Protein AF-A0A251XEV3-F1 (afdb_monomer_lite)

Secondary structure (DSSP, 8-state):
----S--SEEEEEE-TT--S-EEEEEEETTTT-EEEEEE-SEEEEEE---S-STT--EEEEEES-TTT--EEEEEEEEE-TT-EEEEETTEEEEEPP--

Organism: Clavibacter michiganensis subsp. michiganensis (NCBI:txid33013)

Sequence (99 aa):
MPHSGDWDGFDLYVNPLIEGKHGLRVQTFSHGADYCIPLSHGWNAIPLQHWTRSGSGAKLIVVNNCRQGYLLPKLTWQASPGEVWYLEGAGVYEGHRAS

Radius of gyration: 12.75 Å; chains: 1; bounding box: 32×24×31 Å

pLDDT: mean 83.0, std 11.69, range [41.62, 94.31]

Foldseek 3Di:
DWDPDFFQFEKEAEAPPDDAWKKKWWFWQAPGDTAIGTDDHGIDTGHFDHPDLVSTWTWIFMDRYRPPRHTPVQEIDIDHGPWYWYDDDSYIDTDDDPD

Structure (mmCIF, N/CA/C/O backbone):
data_AF-A0A251XEV3-F1
#
_entry.id   AF-A0A251XEV3-F1
#
loop_
_atom_site.group_PDB
_atom_site.id
_atom_site.type_symbol
_atom_site.label_atom_id
_atom_site.label_alt_id
_atom_site.label_comp_id
_atom_site.label_asym_id
_atom_site.label_entity_id
_atom_site.label_seq_id
_atom_site.pdbx_PDB_ins_code
_atom_site.Cartn_x
_atom_site.Cartn_y
_atom_site.Cartn_z
_atom_site.occupancy
_atom_site.B_iso_or_equiv
_atom_site.auth_seq_id
_atom_site.auth_comp_id
_atom_site.auth_asym_id
_atom_site.auth_atom_id
_atom_site.pdbx_PDB_model_num
ATOM 1 N N . MET A 1 1 ? 0.578 -10.893 8.467 1.00 83.12 1 MET A N 1
ATOM 2 C CA . MET A 1 1 ? 1.862 -10.298 8.896 1.00 83.12 1 MET A CA 1
ATOM 3 C C . MET A 1 1 ? 2.587 -9.825 7.649 1.00 83.12 1 MET A C 1
ATOM 5 O O . MET A 1 1 ? 2.307 -10.415 6.608 1.00 83.12 1 MET A O 1
ATOM 9 N N . PRO A 1 2 ? 3.426 -8.778 7.727 1.00 90.12 2 PRO A N 1
ATOM 10 C CA . PRO A 1 2 ? 4.156 -8.280 6.565 1.00 90.12 2 PRO A CA 1
ATOM 11 C C . PRO A 1 2 ? 5.230 -9.287 6.135 1.00 90.12 2 PRO A C 1
ATOM 13 O O . PRO A 1 2 ? 5.659 -10.125 6.934 1.00 90.12 2 PRO A O 1
ATOM 16 N N . HIS A 1 3 ? 5.660 -9.212 4.881 1.00 89.38 3 HIS A N 1
ATOM 17 C CA . HIS A 1 3 ? 6.700 -10.070 4.336 1.00 89.38 3 HIS A CA 1
ATOM 18 C C . HIS A 1 3 ? 8.061 -9.721 4.948 1.00 89.38 3 HIS A C 1
ATOM 20 O O . HIS A 1 3 ? 8.501 -8.570 4.950 1.00 89.38 3 HIS A O 1
ATOM 26 N N . SER A 1 4 ? 8.762 -10.745 5.434 1.00 81.19 4 SER A N 1
ATOM 27 C CA . SER A 1 4 ? 10.079 -10.611 6.067 1.00 81.19 4 SER A CA 1
ATOM 28 C C . SER A 1 4 ? 11.259 -10.733 5.094 1.00 81.19 4 SER A C 1
ATOM 30 O O . SER A 1 4 ? 12.398 -10.542 5.505 1.00 81.19 4 SER A O 1
ATOM 32 N N . GLY A 1 5 ? 11.014 -11.083 3.826 1.00 81.12 5 GLY A N 1
ATOM 33 C CA . GLY A 1 5 ? 12.045 -11.317 2.806 1.00 81.12 5 GLY A CA 1
ATOM 34 C C . GLY A 1 5 ? 11.948 -10.373 1.608 1.00 81.12 5 GLY A C 1
ATOM 35 O O . GLY A 1 5 ? 11.263 -9.349 1.662 1.00 8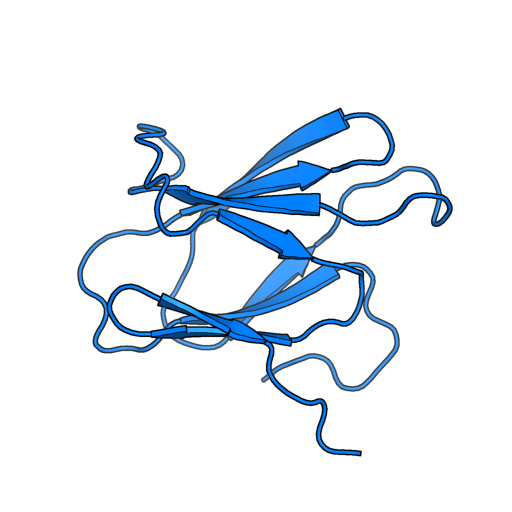1.12 5 GLY A O 1
ATOM 36 N N . ASP A 1 6 ? 12.633 -10.730 0.521 1.00 82.62 6 ASP A N 1
ATOM 37 C CA . ASP A 1 6 ? 12.496 -10.045 -0.766 1.00 82.62 6 ASP A CA 1
ATOM 38 C C . ASP A 1 6 ? 11.037 -10.110 -1.220 1.00 82.62 6 ASP A C 1
ATOM 40 O O . ASP A 1 6 ? 10.488 -11.188 -1.459 1.00 82.62 6 ASP A O 1
ATOM 44 N N . TRP A 1 7 ? 10.408 -8.943 -1.321 1.00 87.56 7 TRP A N 1
ATOM 45 C CA . TRP A 1 7 ? 9.008 -8.812 -1.685 1.00 87.56 7 TRP A CA 1
ATOM 46 C C . TRP A 1 7 ? 8.866 -7.820 -2.828 1.00 87.56 7 TRP A C 1
ATOM 48 O O . TRP A 1 7 ? 9.320 -6.679 -2.744 1.00 87.56 7 TRP A O 1
ATOM 58 N N . ASP A 1 8 ? 8.239 -8.278 -3.908 1.00 87.31 8 ASP A N 1
ATOM 59 C CA . ASP A 1 8 ? 8.039 -7.499 -5.124 1.00 87.31 8 ASP A CA 1
ATOM 60 C C . ASP A 1 8 ? 6.676 -6.796 -5.108 1.00 87.31 8 ASP A C 1
ATOM 62 O O . ASP A 1 8 ? 5.766 -7.031 -5.906 1.00 87.31 8 ASP A O 1
ATOM 66 N N . GLY A 1 9 ? 6.510 -5.989 -4.073 1.00 90.12 9 GLY A N 1
ATOM 67 C CA . GLY A 1 9 ? 5.268 -5.351 -3.682 1.00 90.12 9 GLY A CA 1
ATOM 68 C C . GLY A 1 9 ? 5.482 -4.603 -2.380 1.00 90.12 9 GLY A C 1
ATOM 69 O O . GLY A 1 9 ? 6.614 -4.387 -1.965 1.00 90.12 9 GLY A O 1
ATOM 70 N N . PHE A 1 10 ? 4.409 -4.230 -1.709 1.00 91.44 10 PHE A N 1
ATOM 71 C CA . PHE A 1 10 ? 4.474 -3.608 -0.387 1.00 91.44 10 PHE A CA 1
ATOM 72 C C . PHE A 1 10 ? 3.370 -4.181 0.494 1.00 91.44 10 PHE A C 1
ATOM 74 O O . PHE A 1 10 ? 2.374 -4.722 0.004 1.00 91.44 10 PHE A O 1
ATOM 81 N N . ASP A 1 11 ? 3.577 -4.121 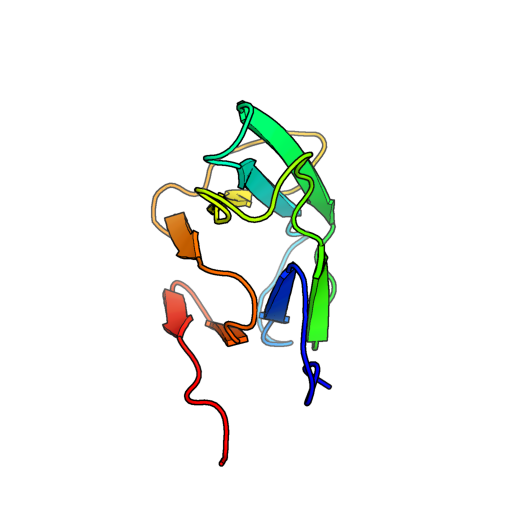1.801 1.00 94.12 11 ASP A N 1
ATOM 82 C CA . ASP A 1 11 ? 2.607 -4.591 2.783 1.00 94.12 11 ASP A CA 1
ATOM 83 C C . ASP A 1 11 ? 1.874 -3.405 3.390 1.00 94.12 11 ASP A C 1
ATOM 85 O O . ASP A 1 11 ? 2.496 -2.441 3.825 1.00 94.12 11 ASP A O 1
ATOM 89 N N . LEU A 1 12 ? 0.547 -3.481 3.447 1.00 94.12 12 LEU A N 1
ATOM 90 C CA . LEU A 1 12 ? -0.286 -2.437 4.033 1.00 94.12 12 LEU A CA 1
ATOM 91 C C . LEU A 1 12 ? 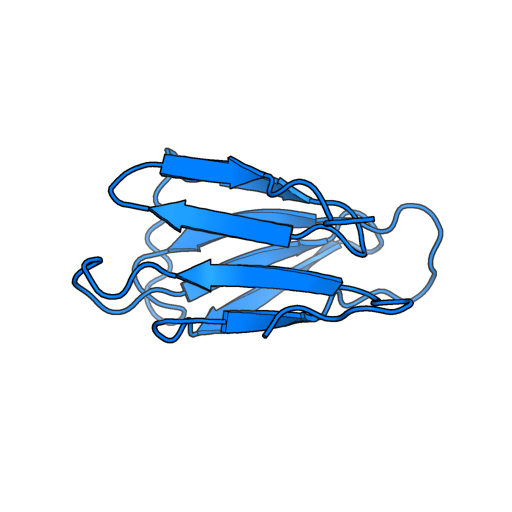-1.101 -3.003 5.190 1.00 94.12 12 LEU A C 1
ATOM 93 O O . LEU A 1 12 ? -1.957 -3.870 4.995 1.00 94.12 12 LEU A O 1
ATOM 97 N N . TYR A 1 13 ? -0.876 -2.480 6.389 1.00 93.56 13 TYR A N 1
ATOM 98 C CA . TYR A 1 13 ? -1.770 -2.693 7.513 1.00 93.56 13 TYR A CA 1
ATOM 99 C C . TYR A 1 13 ? -2.915 -1.685 7.476 1.00 93.56 13 TYR A C 1
ATOM 101 O O . TYR A 1 13 ? -2.693 -0.478 7.412 1.00 93.56 13 TYR A O 1
ATOM 109 N N . VAL A 1 14 ? -4.146 -2.177 7.555 1.00 92.00 14 VAL A N 1
ATOM 110 C CA . VAL A 1 14 ? -5.353 -1.357 7.654 1.00 92.00 14 VAL A CA 1
ATOM 111 C C . VAL A 1 14 ? -5.898 -1.476 9.067 1.00 92.00 14 VAL A C 1
ATOM 113 O O . VAL A 1 14 ? -6.279 -2.569 9.501 1.00 92.00 14 VAL A O 1
ATOM 116 N N . ASN A 1 15 ? -5.933 -0.353 9.784 1.00 89.50 15 ASN A N 1
ATOM 117 C CA . ASN A 1 15 ? -6.436 -0.309 11.150 1.00 89.50 15 ASN A CA 1
ATOM 118 C C . ASN A 1 15 ? -7.897 -0.817 11.213 1.00 89.50 15 ASN A C 1
ATOM 120 O O . ASN A 1 15 ? -8.735 -0.323 10.458 1.00 89.50 15 ASN A O 1
ATOM 124 N N . PRO A 1 16 ? -8.234 -1.760 12.118 1.00 87.69 16 PRO A N 1
ATOM 125 C CA . PRO A 1 16 ? -9.592 -2.293 12.256 1.00 87.69 16 PRO A CA 1
ATOM 126 C C . PRO A 1 16 ? -10.678 -1.260 12.583 1.00 87.69 16 PRO A C 1
ATOM 128 O O . PRO A 1 16 ? -11.855 -1.555 12.402 1.00 87.69 16 PRO A O 1
ATOM 131 N N . LEU A 1 17 ? -10.295 -0.084 13.091 1.00 85.81 17 LEU A N 1
ATOM 132 C CA . LEU A 1 17 ? -11.203 1.018 13.426 1.00 85.81 17 LEU A CA 1
ATOM 133 C C . LEU A 1 17 ? -11.593 1.873 12.213 1.00 85.81 17 LEU A C 1
ATOM 135 O O . LEU A 1 17 ? -12.417 2.775 12.342 1.00 85.81 17 LEU A O 1
ATOM 139 N N . ILE A 1 18 ? -10.990 1.638 11.048 1.00 81.00 18 ILE A N 1
ATOM 140 C CA . ILE A 1 18 ? -11.369 2.333 9.822 1.00 81.00 18 ILE A CA 1
ATOM 141 C C . ILE A 1 18 ? -12.708 1.775 9.342 1.00 81.00 18 ILE A C 1
ATOM 143 O O . ILE A 1 18 ? -12.842 0.590 9.061 1.00 81.00 18 ILE A O 1
ATOM 147 N N . GLU A 1 19 ? -13.708 2.644 9.221 1.00 77.12 19 GLU A N 1
ATOM 148 C CA . GLU A 1 19 ? -15.026 2.264 8.720 1.00 77.12 19 GLU A CA 1
ATOM 149 C C . GLU A 1 19 ? -15.110 2.389 7.193 1.00 77.12 19 GLU A C 1
ATOM 151 O O . GLU A 1 19 ? -14.491 3.261 6.579 1.00 77.12 19 GLU A O 1
ATOM 156 N N . GLY A 1 20 ? -15.922 1.533 6.568 1.00 72.50 20 GLY A N 1
ATOM 157 C CA . GLY A 1 20 ? -16.182 1.544 5.127 1.00 72.50 20 GLY A CA 1
ATOM 158 C C . GLY A 1 20 ? -15.443 0.457 4.347 1.00 72.50 20 GLY A C 1
ATOM 159 O O . GLY A 1 20 ? -14.538 -0.211 4.839 1.00 72.50 20 GLY A O 1
ATOM 160 N N . LYS A 1 21 ? -15.867 0.251 3.096 1.00 64.12 21 LYS A N 1
ATOM 161 C CA . LYS A 1 21 ? -15.083 -0.545 2.145 1.00 64.12 21 LYS A CA 1
ATOM 162 C C . LYS A 1 21 ? -13.953 0.345 1.654 1.00 64.12 21 LYS A C 1
ATOM 164 O O . LYS A 1 21 ? -14.193 1.513 1.384 1.00 64.12 21 LYS A O 1
ATOM 169 N N . HIS A 1 22 ? -12.756 -0.204 1.516 1.00 81.81 22 HIS A N 1
ATOM 170 C CA . HIS A 1 22 ? -11.617 0.532 0.980 1.00 81.81 22 HIS A CA 1
ATOM 171 C C . HIS A 1 22 ? -10.999 -0.260 -0.159 1.00 81.81 22 HIS A C 1
ATOM 173 O O . HIS A 1 22 ? -11.021 -1.491 -0.181 1.00 81.81 22 HIS A O 1
ATOM 179 N N . GLY A 1 23 ? -10.505 0.454 -1.154 1.00 90.19 23 GLY A N 1
ATOM 180 C CA . GLY A 1 23 ? -9.646 -0.089 -2.189 1.00 90.19 23 GLY A CA 1
ATOM 181 C C . GLY A 1 23 ? -8.360 0.714 -2.242 1.00 90.19 23 GLY A C 1
ATOM 182 O O . GLY A 1 23 ? -8.327 1.878 -1.843 1.00 90.19 23 GLY A O 1
ATOM 183 N N . LEU A 1 24 ? -7.315 0.099 -2.769 1.00 92.12 24 LEU A N 1
ATOM 184 C CA . LEU A 1 24 ? -6.062 0.762 -3.068 1.00 92.12 24 LEU A CA 1
ATOM 185 C C . LEU A 1 24 ? -5.850 0.741 -4.571 1.00 92.12 24 LEU A C 1
ATOM 187 O O . LEU A 1 24 ? -5.670 -0.326 -5.158 1.00 92.12 24 LEU A O 1
ATOM 191 N N . ARG A 1 25 ? -5.889 1.917 -5.193 1.00 92.19 25 ARG A N 1
ATOM 192 C CA . ARG A 1 25 ? -5.477 2.075 -6.584 1.00 92.19 25 ARG A CA 1
ATOM 193 C C . ARG A 1 25 ? -3.955 2.157 -6.629 1.00 92.19 25 ARG A C 1
ATOM 195 O O . ARG A 1 25 ? -3.363 2.964 -5.915 1.00 92.19 25 ARG A O 1
ATOM 202 N N . VAL A 1 26 ? -3.351 1.324 -7.462 1.00 92.50 26 VAL A N 1
ATOM 203 C CA . VAL A 1 26 ? -1.908 1.179 -7.633 1.00 92.50 26 VAL A CA 1
ATOM 204 C C . VAL A 1 26 ? -1.559 1.621 -9.044 1.00 92.50 26 VAL A C 1
ATOM 206 O O . VAL A 1 26 ? -2.030 1.022 -10.006 1.00 92.50 26 VAL A O 1
ATOM 209 N N . GLN A 1 27 ? -0.757 2.677 -9.156 1.00 91.88 27 GLN A N 1
ATOM 210 C CA . GLN A 1 27 ? -0.277 3.228 -10.422 1.00 91.88 27 GLN A CA 1
ATOM 211 C C . GLN A 1 27 ? 1.232 3.016 -10.510 1.00 91.88 27 GLN A C 1
ATOM 213 O O . GLN A 1 27 ? 1.995 3.740 -9.867 1.00 91.88 27 GLN A O 1
ATOM 218 N N . THR A 1 28 ? 1.669 2.005 -11.255 1.00 90.00 28 THR A N 1
ATOM 219 C CA . THR A 1 28 ? 3.085 1.627 -11.316 1.00 90.00 28 THR A CA 1
ATOM 220 C C . THR A 1 28 ? 3.882 2.620 -12.155 1.00 90.00 28 THR A C 1
ATOM 222 O O . THR A 1 28 ? 3.421 3.100 -13.192 1.00 90.00 28 THR A O 1
ATOM 225 N N . PHE A 1 29 ? 5.099 2.945 -11.715 1.00 87.00 29 PHE A N 1
ATOM 226 C CA . PHE A 1 29 ? 5.982 3.845 -12.468 1.00 87.00 29 PHE A CA 1
ATOM 227 C C . PHE A 1 29 ? 6.573 3.150 -13.693 1.00 87.00 29 PHE A C 1
ATOM 229 O O . PHE A 1 29 ? 6.627 3.720 -14.782 1.00 87.00 29 PHE A O 1
ATOM 236 N N 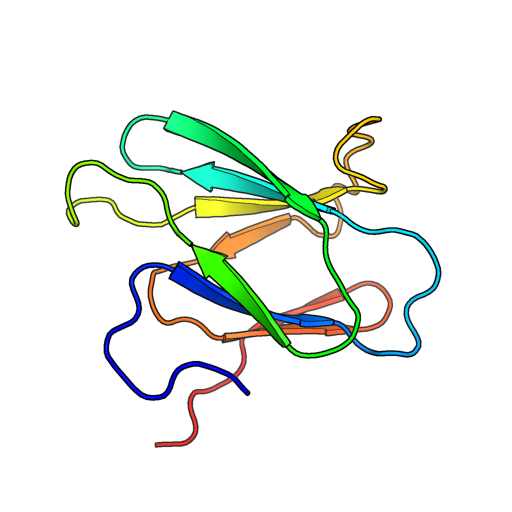. SER A 1 30 ? 6.960 1.886 -13.523 1.00 76.50 30 SER A N 1
ATOM 237 C CA . SER A 1 30 ? 7.406 1.035 -14.617 1.00 76.50 30 SER A CA 1
ATOM 238 C C . SER A 1 30 ? 6.193 0.542 -15.410 1.00 76.50 30 SER A C 1
ATOM 240 O O . SER A 1 30 ? 5.315 -0.132 -14.868 1.00 76.50 30 SER A O 1
ATOM 242 N N . HIS A 1 31 ? 6.140 0.904 -16.694 1.00 70.62 31 HIS A N 1
ATOM 243 C CA . HIS A 1 31 ? 5.136 0.474 -17.678 1.00 70.62 31 HIS A CA 1
ATOM 244 C C . HIS A 1 31 ? 3.674 0.911 -17.439 1.00 70.62 31 HIS A C 1
ATOM 246 O O . HIS A 1 31 ? 2.809 0.547 -18.233 1.00 70.62 31 HIS A O 1
ATOM 252 N N . GLY A 1 32 ? 3.398 1.744 -16.426 1.00 76.81 32 GLY A N 1
ATOM 253 C CA . GLY A 1 32 ? 2.134 2.480 -16.291 1.00 76.81 32 GLY A CA 1
ATOM 254 C C . GLY A 1 32 ? 0.897 1.629 -15.991 1.00 76.81 32 GLY A C 1
ATOM 255 O O . GLY A 1 32 ? -0.208 2.030 -16.359 1.00 76.81 32 GLY A O 1
ATOM 256 N N . ALA A 1 33 ? 1.054 0.463 -15.358 1.00 86.62 33 ALA A N 1
ATOM 257 C CA . ALA A 1 33 ? -0.086 -0.347 -14.948 1.00 86.62 33 ALA A CA 1
ATOM 258 C C . ALA A 1 33 ? -0.921 0.411 -13.905 1.00 86.62 33 ALA A C 1
ATOM 260 O O . ALA A 1 33 ? -0.384 1.022 -12.981 1.00 86.62 33 ALA A O 1
ATOM 261 N N . ASP A 1 34 ? -2.242 0.359 -14.056 1.00 89.94 34 ASP A N 1
ATOM 262 C CA . ASP A 1 34 ? -3.194 1.005 -13.157 1.00 89.94 34 ASP A CA 1
ATOM 263 C C . ASP A 1 34 ? -4.299 0.012 -12.802 1.00 89.94 34 ASP A C 1
ATOM 265 O O . ASP A 1 34 ? -5.099 -0.391 -13.650 1.00 89.94 34 ASP A O 1
ATOM 269 N N . TYR A 1 35 ? -4.304 -0.433 -11.551 1.00 90.88 35 TYR A N 1
ATOM 270 C CA . TYR A 1 35 ? -5.241 -1.432 -11.051 1.00 90.88 35 TYR A CA 1
ATOM 271 C C . TYR A 1 35 ? -5.677 -1.102 -9.631 1.00 90.88 35 TYR A C 1
ATOM 273 O O . TYR A 1 35 ? -5.103 -0.248 -8.961 1.00 90.88 35 TYR A O 1
ATOM 281 N N . CYS A 1 36 ? -6.724 -1.775 -9.160 1.00 91.62 36 CYS A N 1
ATOM 282 C CA . CYS A 1 36 ? -7.239 -1.575 -7.814 1.00 91.62 36 CYS A CA 1
ATOM 283 C C . CYS A 1 36 ? -7.342 -2.889 -7.054 1.00 91.62 36 CYS A C 1
ATOM 285 O O . CYS A 1 36 ? -7.845 -3.884 -7.577 1.00 91.62 36 CYS A O 1
ATOM 287 N N . ILE A 1 37 ? -6.898 -2.861 -5.800 1.00 92.75 37 ILE A N 1
ATOM 288 C CA . ILE A 1 37 ? -6.953 -3.990 -4.877 1.00 92.75 37 ILE A CA 1
ATOM 289 C C . ILE A 1 37 ? -7.957 -3.675 -3.768 1.00 92.75 37 ILE A C 1
ATOM 291 O O . ILE A 1 37 ? -7.820 -2.647 -3.103 1.00 92.75 37 ILE A O 1
ATOM 295 N N . PRO A 1 38 ? -8.977 -4.522 -3.548 1.00 92.62 38 PRO A N 1
ATOM 296 C CA . PRO A 1 38 ? -9.834 -4.412 -2.375 1.00 92.62 38 PRO A CA 1
ATOM 297 C C . PRO A 1 38 ? -9.007 -4.592 -1.100 1.00 92.62 38 PRO A C 1
ATOM 299 O O . PRO A 1 38 ? -8.240 -5.546 -0.996 1.00 92.62 38 PRO A O 1
ATOM 302 N N . LEU A 1 39 ? -9.184 -3.700 -0.130 1.00 90.94 39 LEU A N 1
ATOM 303 C CA . LEU A 1 39 ? -8.514 -3.784 1.160 1.00 90.94 39 LEU A CA 1
ATOM 304 C C . LEU A 1 39 ? -9.401 -4.494 2.182 1.00 90.94 39 LEU A C 1
ATOM 306 O O . LEU A 1 39 ? -10.611 -4.271 2.245 1.00 90.94 39 LEU A O 1
ATOM 310 N N . SER A 1 40 ? -8.769 -5.326 3.001 1.00 91.00 40 SER A N 1
ATOM 311 C CA . SER A 1 40 ? -9.348 -5.916 4.207 1.00 91.00 40 SER A CA 1
ATOM 312 C C . SER A 1 40 ? -8.718 -5.286 5.446 1.00 91.00 40 SER A C 1
ATOM 314 O O . SER A 1 40 ? -7.614 -4.751 5.378 1.00 91.00 40 SER A O 1
ATOM 316 N N . HIS A 1 41 ? -9.390 -5.357 6.595 1.00 91.31 41 HIS A N 1
ATOM 317 C CA . HIS A 1 41 ? -8.757 -4.976 7.859 1.00 91.31 41 HIS A CA 1
ATOM 318 C C . HIS A 1 41 ? -7.571 -5.899 8.163 1.00 91.31 41 HIS A C 1
ATOM 320 O O . HIS A 1 41 ? -7.599 -7.090 7.845 1.00 91.31 41 HIS A O 1
ATOM 326 N N . GLY A 1 42 ? -6.542 -5.350 8.804 1.00 92.50 42 GLY A N 1
ATOM 327 C CA . GLY A 1 42 ? -5.293 -6.057 9.056 1.00 92.50 42 GLY A CA 1
ATOM 328 C C . GLY A 1 42 ? -4.312 -5.969 7.886 1.00 92.50 42 GLY A C 1
ATOM 329 O O . GLY A 1 42 ? -4.275 -4.980 7.159 1.00 92.50 42 GLY A O 1
ATOM 330 N N . TRP A 1 43 ? -3.469 -6.990 7.739 1.00 93.94 43 TRP A N 1
ATOM 331 C CA . TRP A 1 43 ? -2.388 -7.008 6.750 1.00 93.94 43 TRP A CA 1
ATOM 332 C C . TRP A 1 43 ? -2.885 -7.366 5.350 1.00 93.94 43 TRP A C 1
ATOM 334 O O . TRP A 1 43 ? -3.510 -8.408 5.162 1.00 93.94 43 TRP A O 1
ATOM 344 N N . ASN A 1 44 ? -2.523 -6.540 4.372 1.00 93.75 44 ASN A N 1
ATOM 345 C CA . ASN A 1 44 ? -2.790 -6.744 2.954 1.00 93.75 44 ASN A CA 1
ATOM 346 C C . ASN A 1 44 ? -1.466 -6.809 2.195 1.00 93.75 44 ASN A C 1
ATOM 348 O O . ASN A 1 44 ? -0.638 -5.906 2.314 1.00 93.75 44 ASN A O 1
ATOM 352 N N . ALA A 1 45 ? -1.312 -7.847 1.380 1.00 94.31 45 ALA A N 1
ATOM 353 C CA . ALA A 1 45 ? -0.222 -7.948 0.425 1.00 94.31 45 ALA A CA 1
ATOM 354 C C . ALA A 1 45 ? -0.605 -7.190 -0.847 1.00 94.31 45 ALA A C 1
ATOM 356 O O . ALA A 1 45 ? -1.597 -7.534 -1.498 1.00 94.31 45 ALA A O 1
ATOM 357 N N . ILE A 1 46 ? 0.172 -6.171 -1.207 1.00 93.50 46 ILE A N 1
ATOM 358 C CA . ILE A 1 46 ? -0.060 -5.391 -2.416 1.00 93.50 46 ILE A CA 1
ATOM 359 C C . ILE A 1 46 ? 1.021 -5.729 -3.447 1.00 93.50 46 ILE A C 1
ATOM 361 O O . ILE A 1 46 ? 2.131 -5.202 -3.358 1.00 93.50 46 ILE A O 1
ATOM 365 N N . PRO A 1 47 ? 0.739 -6.622 -4.413 1.00 90.88 47 PRO A N 1
ATOM 366 C CA . PRO A 1 47 ? 1.715 -6.970 -5.435 1.00 90.88 47 PRO A CA 1
ATOM 367 C C . PRO A 1 47 ? 1.980 -5.764 -6.331 1.00 90.88 47 PRO A C 1
ATOM 369 O O . PRO A 1 47 ? 1.035 -5.068 -6.716 1.00 90.88 47 PRO A O 1
ATOM 372 N N . LEU A 1 48 ? 3.242 -5.549 -6.700 1.00 89.12 48 LEU A N 1
ATOM 373 C CA . LEU A 1 48 ? 3.621 -4.590 -7.728 1.00 89.12 48 LEU A CA 1
ATOM 374 C C . LEU A 1 48 ? 3.671 -5.316 -9.080 1.00 89.12 48 LEU A C 1
ATOM 376 O O . LEU A 1 48 ? 4.474 -6.221 -9.279 1.00 89.12 48 LEU A O 1
ATOM 380 N N . GLN A 1 49 ? 2.817 -4.930 -10.027 1.00 83.81 49 GLN A N 1
ATOM 381 C CA . GLN A 1 49 ? 2.850 -5.499 -11.376 1.00 83.81 49 GLN A CA 1
ATOM 382 C C . GLN A 1 49 ? 3.856 -4.740 -12.245 1.00 83.81 49 GLN A C 1
ATOM 384 O O . GLN A 1 49 ? 3.638 -3.581 -12.588 1.00 83.81 49 GLN A O 1
ATOM 389 N N . HIS A 1 50 ? 4.954 -5.383 -12.636 1.00 76.12 50 HIS A N 1
ATOM 390 C CA . HIS A 1 50 ? 5.909 -4.815 -13.591 1.00 76.12 50 HIS A CA 1
ATOM 391 C C . HIS A 1 50 ? 6.603 -5.903 -14.408 1.00 76.12 50 HIS A C 1
ATOM 393 O O . HIS A 1 50 ? 6.615 -7.077 -14.042 1.00 76.12 50 HIS A O 1
ATOM 399 N N . TRP A 1 51 ? 7.160 -5.497 -15.551 1.00 65.44 51 TRP A N 1
ATOM 400 C CA . TRP A 1 51 ? 7.910 -6.389 -16.438 1.00 65.44 51 TRP A CA 1
ATOM 401 C C . TRP A 1 51 ? 9.396 -6.474 -16.069 1.00 65.44 51 TRP A C 1
ATOM 403 O O . TRP A 1 51 ? 10.050 -7.467 -16.382 1.00 65.44 51 TRP A O 1
ATOM 413 N N . THR A 1 52 ? 9.935 -5.433 -15.421 1.00 67.00 52 THR A N 1
ATOM 414 C CA . THR A 1 52 ? 11.336 -5.358 -14.989 1.00 67.00 52 THR A CA 1
ATOM 415 C C . THR A 1 52 ? 11.453 -4.637 -13.646 1.00 67.00 52 THR A C 1
ATOM 417 O O . THR A 1 52 ? 10.760 -3.648 -13.409 1.00 67.00 52 THR A O 1
ATOM 420 N N . ARG A 1 53 ? 12.411 -5.064 -12.810 1.00 67.88 53 ARG A N 1
ATOM 421 C CA . ARG A 1 53 ? 12.718 -4.417 -11.519 1.00 67.88 53 ARG A CA 1
ATOM 422 C C . ARG A 1 53 ? 13.282 -2.993 -11.652 1.00 67.88 53 ARG A C 1
ATOM 424 O O . ARG A 1 53 ? 13.367 -2.279 -10.661 1.00 67.88 53 ARG A O 1
ATOM 431 N N . SER A 1 54 ? 13.710 -2.559 -12.840 1.00 64.69 54 SER A N 1
ATOM 432 C CA . SER A 1 54 ? 14.223 -1.196 -13.024 1.00 64.69 54 SER A CA 1
ATOM 433 C C . SER A 1 54 ? 13.062 -0.195 -13.057 1.00 64.69 54 SER A C 1
ATOM 435 O O . SER A 1 54 ? 12.087 -0.392 -13.783 1.00 64.69 54 SER A O 1
ATOM 437 N N . GLY A 1 55 ? 13.142 0.867 -12.246 1.00 66.88 55 GLY A N 1
ATOM 438 C CA . GLY A 1 55 ? 12.048 1.836 -12.093 1.00 66.88 55 GLY A CA 1
ATOM 439 C C . GLY A 1 55 ? 10.817 1.282 -11.359 1.00 66.88 55 GLY A C 1
ATOM 440 O O . GLY A 1 55 ? 9.721 1.819 -11.514 1.00 66.88 55 GLY A O 1
ATOM 441 N N . SER A 1 56 ? 10.975 0.194 -10.596 1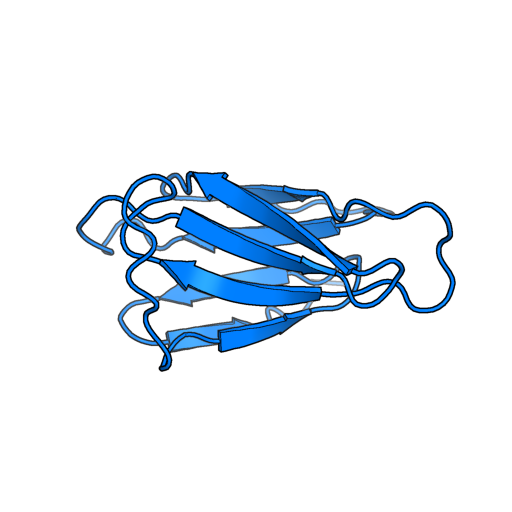.00 78.69 56 SER A N 1
ATOM 442 C CA . SER A 1 56 ? 9.913 -0.419 -9.794 1.00 78.69 56 SER A CA 1
ATOM 443 C C . SER A 1 56 ? 9.454 0.502 -8.663 1.00 78.69 56 SER A C 1
ATOM 445 O O . SER A 1 56 ? 10.269 1.089 -7.957 1.00 78.69 56 SER A O 1
ATOM 447 N N . GLY A 1 57 ? 8.146 0.581 -8.472 1.00 89.06 57 GLY A N 1
ATOM 448 C CA . GLY A 1 57 ? 7.486 1.410 -7.476 1.00 89.06 57 GLY A CA 1
ATOM 449 C C . GLY A 1 57 ? 6.115 1.818 -7.993 1.00 89.06 57 GLY A C 1
ATOM 450 O O . GLY A 1 57 ? 5.781 1.590 -9.165 1.00 89.06 57 GLY A O 1
ATOM 451 N N . ALA A 1 58 ? 5.306 2.404 -7.125 1.00 92.62 58 ALA A N 1
ATOM 452 C CA . ALA A 1 58 ? 3.981 2.856 -7.505 1.00 92.62 58 ALA A CA 1
ATOM 453 C C . ALA A 1 58 ? 3.546 4.089 -6.728 1.00 92.62 58 ALA A C 1
ATOM 455 O O . ALA A 1 58 ? 3.909 4.293 -5.572 1.00 92.62 58 ALA A O 1
ATOM 456 N N . LYS A 1 59 ? 2.682 4.877 -7.360 1.00 92.50 59 LYS A N 1
ATOM 457 C CA . LYS A 1 59 ? 1.811 5.810 -6.661 1.00 92.50 59 LYS A CA 1
ATOM 458 C C . LYS A 1 59 ? 0.577 5.053 -6.181 1.00 92.50 59 LYS A C 1
ATOM 460 O O . LYS A 1 59 ? -0.100 4.386 -6.963 1.00 92.50 59 LYS A O 1
ATOM 465 N N . LEU A 1 60 ? 0.282 5.187 -4.899 1.00 91.94 60 LEU A N 1
ATOM 466 C CA . LEU A 1 60 ? -0.809 4.521 -4.208 1.00 91.94 60 LEU A CA 1
ATOM 467 C C . LEU A 1 60 ? -1.850 5.545 -3.808 1.00 91.94 60 LEU A C 1
ATOM 469 O O . LEU A 1 60 ? -1.505 6.623 -3.331 1.00 91.94 60 LEU A O 1
ATOM 473 N N . ILE A 1 61 ? -3.118 5.228 -4.052 1.00 90.38 61 ILE A N 1
ATOM 474 C CA . ILE A 1 61 ? -4.239 6.119 -3.766 1.00 90.38 61 ILE A CA 1
ATOM 475 C C . ILE A 1 61 ? -5.345 5.305 -3.104 1.00 90.38 61 ILE A C 1
ATOM 477 O O . ILE A 1 61 ? -5.882 4.374 -3.712 1.00 90.38 61 ILE A O 1
ATOM 481 N N . VAL A 1 62 ? -5.719 5.666 -1.877 1.00 89.31 62 VAL A N 1
ATOM 482 C CA . VAL A 1 62 ? -6.886 5.055 -1.224 1.00 89.31 62 VAL A CA 1
ATOM 483 C C . VAL A 1 62 ? -8.161 5.557 -1.900 1.00 89.31 62 VAL A C 1
ATOM 485 O O . VAL A 1 62 ? -8.328 6.747 -2.188 1.00 89.31 62 VAL A O 1
ATOM 488 N N . VAL A 1 63 ? -9.069 4.624 -2.162 1.00 87.81 63 VAL A N 1
ATOM 489 C CA . VAL A 1 63 ? -10.381 4.865 -2.765 1.00 87.81 63 VAL A CA 1
ATOM 490 C C . VAL A 1 63 ? -11.479 4.209 -1.930 1.00 87.81 63 VAL A C 1
ATOM 492 O O . VAL A 1 63 ? -11.258 3.172 -1.310 1.00 87.81 63 VAL A O 1
ATOM 495 N N . ASN A 1 64 ? -12.701 4.747 -1.984 1.00 81.88 64 ASN A N 1
ATOM 496 C CA . ASN A 1 64 ? -13.863 4.188 -1.265 1.00 81.88 64 ASN A CA 1
ATOM 497 C C . ASN A 1 64 ? -14.250 2.761 -1.690 1.00 81.88 64 ASN A C 1
ATOM 499 O O . ASN A 1 64 ? -15.037 2.099 -1.030 1.00 81.88 64 ASN A O 1
ATOM 503 N N . ASN A 1 65 ? -13.854 2.325 -2.880 1.00 83.19 65 ASN A N 1
ATOM 504 C CA . ASN A 1 65 ? -13.870 0.934 -3.331 1.00 83.19 65 ASN A CA 1
ATOM 505 C C . ASN A 1 65 ? -13.369 0.892 -4.777 1.00 83.19 65 ASN A C 1
ATOM 507 O O . ASN A 1 65 ? -13.436 1.882 -5.509 1.00 83.19 65 ASN A O 1
ATOM 511 N N . CYS A 1 66 ? -12.954 -0.290 -5.220 1.00 87.38 66 CYS A N 1
ATOM 512 C CA . CYS A 1 66 ? -12.460 -0.494 -6.578 1.00 87.38 66 CYS A CA 1
ATOM 513 C C . CYS A 1 66 ? -13.514 -0.382 -7.691 1.00 87.38 66 CYS A C 1
ATOM 515 O O . CYS A 1 66 ? -13.139 -0.390 -8.857 1.00 87.38 66 CYS A O 1
ATOM 517 N N . ARG A 1 67 ? -14.816 -0.285 -7.376 1.00 80.62 67 ARG A N 1
ATOM 518 C CA . ARG A 1 67 ? -15.880 -0.150 -8.391 1.00 80.62 67 ARG A CA 1
ATOM 519 C C . ARG A 1 67 ? -16.237 1.302 -8.700 1.00 80.62 67 ARG A C 1
ATOM 521 O O . ARG A 1 67 ? -16.576 1.603 -9.835 1.00 80.62 67 ARG A O 1
ATOM 528 N N . GLN A 1 68 ? -16.208 2.181 -7.700 1.00 65.50 68 GLN A N 1
ATOM 529 C CA . GLN A 1 68 ? -16.684 3.564 -7.810 1.00 65.50 68 GLN A CA 1
ATOM 530 C C . GLN A 1 68 ? -15.564 4.603 -7.762 1.00 65.50 68 GLN A C 1
ATOM 532 O O . GLN A 1 68 ? -15.831 5.764 -8.043 1.00 65.50 68 GLN A O 1
ATOM 537 N N . GLY A 1 69 ? -14.321 4.209 -7.464 1.00 59.28 69 GLY A N 1
ATOM 538 C CA . GLY A 1 69 ? -13.120 4.977 -7.811 1.00 59.28 69 GLY A CA 1
ATOM 539 C C . GLY A 1 69 ? -13.035 6.409 -7.272 1.00 59.28 69 GLY A C 1
ATOM 540 O O . GLY A 1 69 ? -12.181 7.160 -7.739 1.00 59.28 69 GLY A O 1
ATOM 541 N N . TYR A 1 70 ? -13.883 6.806 -6.316 1.00 64.06 70 TYR A N 1
ATOM 542 C CA . TYR A 1 70 ? -13.775 8.112 -5.675 1.00 64.06 70 TYR A CA 1
ATOM 543 C C . TYR A 1 70 ? -12.421 8.186 -4.974 1.00 64.06 70 TYR A C 1
ATOM 545 O O . TYR A 1 70 ? -12.174 7.479 -3.994 1.00 64.06 70 TYR A O 1
ATOM 553 N N . LEU A 1 71 ? -11.537 9.003 -5.544 1.00 61.09 71 LEU A N 1
ATOM 554 C CA . LEU A 1 71 ? -10.200 9.243 -5.032 1.00 61.09 71 LEU A CA 1
ATOM 555 C C . LEU A 1 71 ? -10.334 9.982 -3.704 1.00 61.09 71 LEU A C 1
ATOM 557 O O . LEU A 1 71 ? -11.029 10.996 -3.632 1.00 61.09 71 LEU A O 1
ATOM 561 N N . LEU A 1 72 ? -9.651 9.496 -2.671 1.00 66.12 72 LEU A N 1
ATOM 562 C CA . LEU A 1 72 ? -9.426 10.250 -1.446 1.00 66.12 72 LEU A CA 1
ATOM 563 C C . LEU A 1 72 ? -8.045 10.913 -1.579 1.00 66.12 72 LEU A C 1
ATOM 565 O O . LEU A 1 72 ? -7.045 10.327 -1.165 1.00 66.12 72 LEU A O 1
ATOM 569 N N . PRO A 1 73 ? -7.934 12.118 -2.183 1.00 59.25 73 PRO A N 1
ATOM 570 C CA . PRO A 1 73 ? -6.642 12.713 -2.539 1.00 59.25 73 PRO A CA 1
ATOM 571 C C . PRO A 1 73 ? -5.718 12.957 -1.339 1.00 59.25 73 PRO A C 1
ATOM 573 O O . PRO A 1 73 ? -4.509 13.048 -1.520 1.00 59.25 73 PRO A O 1
ATOM 576 N N . LYS A 1 74 ? -6.258 13.015 -0.112 1.00 67.25 74 LYS A N 1
ATOM 577 C CA . LYS A 1 74 ? -5.468 13.136 1.125 1.00 67.25 74 LYS A CA 1
ATOM 578 C C . LYS A 1 74 ? -4.702 11.860 1.510 1.00 67.25 74 LYS A C 1
ATOM 580 O O . LYS A 1 74 ? -3.854 11.928 2.387 1.00 67.25 74 LYS A O 1
ATOM 585 N N . LEU A 1 75 ? -4.976 10.726 0.864 1.00 84.62 75 LEU A N 1
ATOM 586 C CA . LEU A 1 75 ? -4.367 9.422 1.147 1.00 84.62 75 LEU A CA 1
ATOM 587 C C . LEU A 1 75 ? -3.652 8.897 -0.100 1.00 84.62 75 LEU A C 1
ATOM 589 O O . LEU A 1 75 ? -3.953 7.820 -0.617 1.00 84.62 75 LEU A O 1
ATOM 593 N N . THR A 1 76 ? -2.760 9.730 -0.634 1.00 89.31 76 THR A N 1
ATOM 594 C CA . THR A 1 76 ? -1.933 9.412 -1.797 1.00 89.31 76 THR A CA 1
ATOM 595 C C . THR A 1 76 ? -0.463 9.468 -1.413 1.00 89.31 76 THR A C 1
ATOM 597 O O . THR A 1 76 ? -0.019 10.476 -0.870 1.00 89.31 76 THR A O 1
ATOM 600 N N . TRP A 1 77 ? 0.294 8.421 -1.727 1.00 91.62 77 TRP A N 1
ATOM 601 C CA . TRP A 1 77 ? 1.734 8.357 -1.466 1.00 91.62 77 TRP A CA 1
ATOM 602 C C . TRP A 1 77 ? 2.455 7.565 -2.557 1.00 91.62 77 TRP A C 1
ATOM 604 O O . TRP A 1 77 ? 1.824 7.015 -3.460 1.00 91.62 77 TRP A O 1
ATOM 614 N N . GLN A 1 78 ? 3.783 7.569 -2.518 1.00 92.31 78 GLN A N 1
ATOM 615 C CA . GLN A 1 78 ? 4.622 6.741 -3.381 1.00 92.31 78 GLN A CA 1
ATOM 616 C C . GLN A 1 78 ? 5.226 5.635 -2.528 1.00 92.31 78 GLN A C 1
ATOM 618 O O . GLN A 1 78 ? 5.590 5.902 -1.386 1.00 92.31 78 GLN A O 1
ATOM 623 N N . ALA A 1 79 ? 5.314 4.429 -3.079 1.00 90.69 79 ALA A N 1
ATOM 624 C CA . ALA A 1 79 ? 5.909 3.291 -2.403 1.00 90.69 79 ALA A CA 1
ATOM 625 C C . ALA A 1 79 ? 6.909 2.560 -3.297 1.00 90.69 79 ALA A C 1
ATOM 627 O O . ALA A 1 79 ? 6.698 2.413 -4.511 1.00 90.69 79 ALA A O 1
ATOM 628 N N . SER A 1 80 ? 7.963 2.065 -2.665 1.00 90.19 80 SER A N 1
ATOM 629 C CA . SER A 1 80 ? 8.988 1.202 -3.248 1.00 90.19 80 SER A CA 1
ATOM 630 C C . SER A 1 80 ? 8.742 -0.265 -2.866 1.00 90.19 80 SER A C 1
ATOM 632 O O . SER A 1 80 ? 8.092 -0.549 -1.855 1.00 90.19 80 SER A O 1
ATOM 634 N N . PRO A 1 81 ? 9.254 -1.233 -3.648 1.00 89.44 81 PRO A N 1
ATOM 635 C CA . PRO A 1 81 ? 9.179 -2.642 -3.273 1.00 89.44 81 PRO A CA 1
ATOM 636 C C . PRO A 1 81 ? 9.804 -2.927 -1.900 1.00 89.44 81 PRO A C 1
ATOM 638 O O . PRO A 1 81 ? 10.870 -2.411 -1.570 1.00 89.44 81 PRO A O 1
ATOM 641 N N . GLY A 1 82 ? 9.154 -3.785 -1.120 1.00 88.56 82 GLY A N 1
ATOM 642 C CA . GLY A 1 82 ? 9.566 -4.214 0.215 1.00 88.56 82 GLY A CA 1
ATOM 643 C C . GLY A 1 82 ? 9.149 -3.283 1.355 1.00 88.56 82 GLY A C 1
ATOM 644 O O . GLY A 1 82 ? 9.333 -3.653 2.517 1.00 88.56 82 GLY A O 1
ATOM 645 N N . GLU A 1 83 ? 8.587 -2.110 1.057 1.00 91.31 83 GLU A N 1
ATOM 646 C CA . GLU A 1 83 ? 8.117 -1.182 2.084 1.00 91.31 83 GLU A CA 1
ATOM 647 C C . GLU A 1 83 ? 6.873 -1.704 2.812 1.00 91.31 83 GLU A C 1
ATOM 649 O O . GLU A 1 83 ? 6.050 -2.457 2.277 1.00 91.31 83 GLU A O 1
ATOM 654 N N . VAL A 1 84 ? 6.733 -1.257 4.058 1.00 93.06 84 VAL A N 1
ATOM 655 C CA . VAL A 1 84 ? 5.622 -1.593 4.944 1.00 93.06 84 VAL A CA 1
ATOM 656 C C . VAL A 1 84 ? 4.914 -0.300 5.313 1.00 93.06 84 VAL A C 1
ATOM 658 O O . VAL A 1 84 ? 5.554 0.673 5.692 1.00 93.06 84 VAL A O 1
ATOM 661 N N . TRP A 1 85 ? 3.592 -0.289 5.228 1.00 93.19 85 TRP A N 1
ATOM 662 C CA . TRP A 1 85 ? 2.773 0.902 5.414 1.00 93.19 85 TRP A CA 1
ATOM 663 C C . TRP A 1 85 ? 1.623 0.637 6.381 1.00 93.19 85 TRP A C 1
ATOM 665 O O . TRP A 1 85 ? 1.122 -0.484 6.491 1.00 93.19 85 TRP A O 1
ATOM 675 N N . TYR A 1 86 ? 1.176 1.692 7.054 1.00 91.69 86 TYR A N 1
ATOM 676 C CA . TYR A 1 86 ? 0.054 1.673 7.985 1.00 91.69 86 TYR A CA 1
ATOM 677 C C . TYR A 1 86 ? -0.964 2.724 7.569 1.00 91.69 86 TYR A C 1
ATOM 679 O O . TYR A 1 86 ? -0.630 3.899 7.428 1.00 91.69 86 TYR A O 1
ATOM 687 N N . LEU A 1 87 ? -2.209 2.299 7.381 1.00 89.69 87 LEU A N 1
ATOM 688 C CA . LEU A 1 87 ? -3.356 3.170 7.187 1.00 89.69 87 LEU A CA 1
ATOM 689 C C . LEU A 1 87 ? -4.108 3.265 8.519 1.00 89.69 87 LEU A C 1
ATOM 691 O O . LEU A 1 87 ? -4.704 2.282 8.972 1.00 89.69 87 LEU A O 1
ATOM 695 N N . GLU A 1 88 ? -4.082 4.448 9.133 1.00 86.12 88 GLU A N 1
ATOM 696 C CA . GLU A 1 88 ? -4.710 4.713 10.429 1.00 86.12 88 GLU A CA 1
ATOM 697 C C . GLU A 1 88 ? -5.499 6.024 10.397 1.00 86.12 88 GLU A C 1
ATOM 699 O O . GLU A 1 88 ? -4.977 7.084 10.046 1.00 86.12 88 GLU A O 1
ATOM 704 N N . GLY A 1 89 ? -6.777 5.965 10.780 1.00 76.31 89 GLY A N 1
ATOM 705 C CA . GLY A 1 89 ? -7.655 7.134 10.793 1.00 76.31 89 GLY A CA 1
ATOM 706 C C . GLY A 1 89 ? -7.715 7.825 9.427 1.00 76.31 89 GLY A C 1
ATOM 707 O O . GLY A 1 89 ? -8.254 7.277 8.470 1.00 76.31 89 GLY A O 1
ATOM 708 N N . ALA A 1 90 ? -7.166 9.039 9.35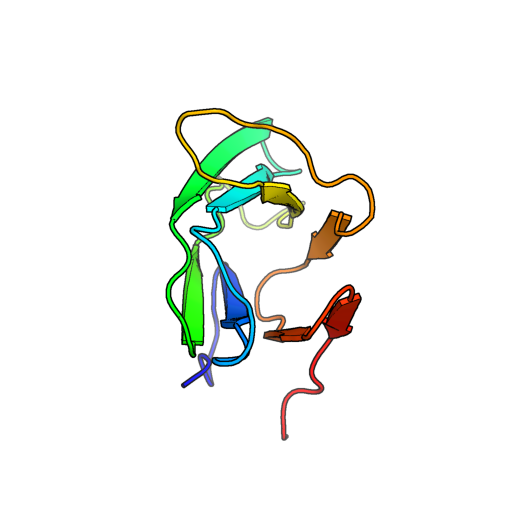1 1.00 71.19 90 ALA A N 1
ATOM 709 C CA . ALA A 1 90 ? -7.123 9.857 8.138 1.00 71.19 90 ALA A CA 1
ATOM 710 C C . ALA A 1 90 ? -5.707 10.003 7.547 1.00 71.19 90 ALA A C 1
ATOM 712 O O . ALA A 1 90 ? -5.475 10.935 6.774 1.00 71.19 90 ALA A O 1
ATOM 713 N N . GLY A 1 91 ? -4.765 9.126 7.913 1.00 81.62 91 GLY A N 1
ATOM 714 C CA . GLY A 1 91 ? -3.370 9.204 7.481 1.00 81.62 91 GLY A CA 1
ATOM 715 C C . GLY A 1 91 ? -2.765 7.862 7.072 1.00 81.62 91 GLY A C 1
ATOM 716 O O . GLY A 1 91 ? -3.279 6.792 7.399 1.00 81.62 91 GLY A O 1
ATOM 717 N N . VAL A 1 92 ? -1.658 7.955 6.334 1.00 85.75 92 VAL A N 1
ATOM 718 C CA . VAL A 1 92 ? -0.807 6.828 5.936 1.00 85.75 92 VAL A CA 1
ATOM 719 C C . VAL A 1 92 ? 0.614 7.112 6.401 1.00 85.75 92 VAL A C 1
ATOM 721 O O . VAL A 1 92 ? 1.098 8.233 6.237 1.00 85.75 92 VAL A O 1
ATOM 724 N N . TYR A 1 93 ? 1.271 6.102 6.965 1.00 88.25 93 TYR A N 1
ATOM 725 C CA . TYR A 1 93 ? 2.592 6.229 7.577 1.00 88.25 93 TYR A CA 1
ATOM 726 C C . TYR A 1 93 ? 3.470 5.045 7.180 1.00 88.25 93 TYR A C 1
ATOM 728 O O . TYR A 1 93 ? 2.996 3.906 7.138 1.00 88.25 93 TYR A O 1
ATOM 736 N N . GLU A 1 94 ? 4.740 5.312 6.881 1.00 88.12 94 GLU A N 1
ATOM 737 C CA . GLU A 1 94 ? 5.716 4.263 6.596 1.00 88.12 94 GLU A CA 1
ATOM 738 C C . GLU A 1 94 ? 6.119 3.576 7.903 1.00 88.12 94 GLU A C 1
ATOM 740 O O . GLU A 1 94 ? 6.422 4.220 8.909 1.00 88.12 94 GLU A O 1
ATOM 745 N N . GLY A 1 95 ? 6.106 2.252 7.892 1.00 81.12 95 GLY A N 1
ATOM 746 C CA . GLY A 1 95 ? 6.644 1.428 8.953 1.00 81.12 95 GLY A CA 1
ATOM 747 C C . GLY A 1 95 ? 8.131 1.206 8.776 1.00 81.12 95 GLY A C 1
ATOM 748 O O . GLY A 1 95 ? 8.567 0.741 7.726 1.00 81.12 95 GLY A O 1
ATOM 749 N N . HIS A 1 96 ? 8.912 1.403 9.833 1.00 61.72 96 HIS A N 1
ATOM 750 C CA . HIS A 1 96 ? 10.268 0.872 9.845 1.00 61.72 96 HIS A CA 1
ATOM 751 C C . HIS A 1 96 ? 10.216 -0.661 9.882 1.00 61.72 96 HIS A C 1
ATOM 753 O O . HIS A 1 96 ? 9.572 -1.247 10.757 1.00 61.72 96 HIS A O 1
ATOM 759 N N . ARG A 1 97 ? 10.908 -1.319 8.941 1.00 53.16 97 ARG A N 1
ATOM 760 C CA . ARG A 1 97 ? 11.230 -2.748 9.057 1.00 53.16 97 ARG A CA 1
ATOM 761 C C . ARG A 1 97 ? 11.948 -2.949 10.394 1.00 53.16 97 ARG A C 1
ATOM 763 O O . ARG A 1 97 ? 12.974 -2.316 10.631 1.00 53.16 97 ARG A O 1
ATOM 770 N N . ALA A 1 98 ? 11.401 -3.793 11.267 1.00 44.16 98 ALA A N 1
ATOM 771 C CA . ALA A 1 98 ? 12.163 -4.291 12.403 1.00 44.16 98 ALA A CA 1
ATOM 772 C C . ALA A 1 98 ? 13.296 -5.154 11.832 1.00 44.16 98 ALA A C 1
ATOM 774 O O . ALA A 1 98 ? 13.022 -6.154 11.167 1.00 44.16 98 ALA A O 1
ATOM 775 N N . SER A 1 99 ? 14.527 -4.672 12.000 1.00 41.62 99 SER A N 1
ATOM 776 C CA . SER A 1 99 ? 15.771 -5.319 11.579 1.00 41.62 99 SER A CA 1
ATOM 777 C C . SER A 1 99 ? 15.958 -6.692 12.210 1.00 41.62 99 SER A C 1
ATOM 779 O O . SER A 1 99 ? 15.602 -6.837 13.402 1.00 41.62 99 SER A O 1
#